Protein AF-A0A6M3J5N4-F1 (afdb_monomer)

Structure (mmCIF, N/CA/C/O backbone):
data_AF-A0A6M3J5N4-F1
#
_entry.id   AF-A0A6M3J5N4-F1
#
loop_
_atom_site.group_PDB
_atom_site.id
_atom_site.type_symbol
_atom_site.label_atom_id
_atom_site.label_alt_id
_atom_site.label_comp_id
_atom_site.label_asym_id
_atom_site.label_entity_id
_atom_site.label_seq_id
_atom_site.pdbx_PDB_ins_code
_atom_site.Cartn_x
_atom_site.Cartn_y
_atom_site.Cartn_z
_atom_site.occupancy
_atom_site.B_iso_or_equiv
_atom_site.auth_seq_id
_atom_site.auth_comp_id
_atom_site.auth_asym_id
_atom_site.auth_atom_id
_atom_site.pdbx_PDB_model_num
ATOM 1 N N . MET A 1 1 ? 12.442 -63.157 44.494 1.00 37.38 1 MET A N 1
ATOM 2 C CA . MET A 1 1 ? 12.947 -61.931 43.841 1.00 37.38 1 MET A CA 1
ATOM 3 C C . MET A 1 1 ? 11.752 -61.238 43.211 1.00 37.38 1 MET A C 1
ATOM 5 O O . MET A 1 1 ? 10.971 -61.915 42.560 1.00 37.38 1 MET A O 1
ATOM 9 N N . SER A 1 2 ? 11.564 -59.957 43.537 1.00 43.50 2 SER A N 1
ATOM 10 C CA . SER A 1 2 ? 10.421 -59.123 43.142 1.00 43.50 2 SER A CA 1
ATOM 11 C C . SER A 1 2 ? 10.418 -58.854 41.636 1.00 43.50 2 SER A 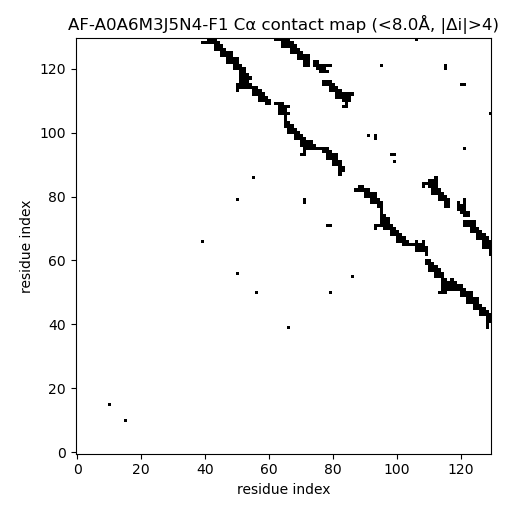C 1
ATOM 13 O O . SER A 1 2 ? 11.478 -58.640 41.049 1.00 43.50 2 SER A O 1
ATOM 15 N N . SER A 1 3 ? 9.247 -58.843 41.010 1.00 47.53 3 SER A N 1
ATOM 16 C CA . SER A 1 3 ? 9.058 -58.286 39.669 1.00 47.53 3 SER A CA 1
ATOM 17 C C . SER A 1 3 ? 7.755 -57.498 39.673 1.00 47.53 3 SER A C 1
ATOM 19 O O . SER A 1 3 ? 6.685 -58.022 39.381 1.00 47.53 3 SER A O 1
ATOM 21 N N . ASP A 1 4 ? 7.868 -56.233 40.080 1.00 52.03 4 ASP A N 1
ATOM 22 C CA . ASP A 1 4 ? 6.829 -55.217 39.943 1.00 52.03 4 ASP A CA 1
ATOM 23 C C . ASP A 1 4 ? 6.622 -54.903 38.453 1.00 52.03 4 ASP A C 1
ATOM 25 O O . ASP A 1 4 ? 7.201 -53.966 37.896 1.00 52.03 4 ASP A O 1
ATOM 29 N N . GLU A 1 5 ? 5.796 -55.701 37.777 1.00 47.31 5 GLU A N 1
ATOM 30 C CA . GLU A 1 5 ? 5.281 -55.353 36.455 1.00 47.31 5 GLU A CA 1
ATOM 31 C C . GLU A 1 5 ? 4.242 -54.236 36.600 1.00 47.31 5 GLU A C 1
ATOM 33 O O . GLU A 1 5 ? 3.069 -54.455 36.916 1.00 47.31 5 GLU A O 1
ATOM 38 N N . LYS A 1 6 ? 4.680 -52.998 36.351 1.00 56.25 6 LYS A N 1
ATOM 39 C CA . LYS A 1 6 ? 3.787 -51.859 36.122 1.00 56.25 6 LYS A CA 1
ATOM 40 C C . LYS A 1 6 ? 2.851 -52.193 34.955 1.00 56.25 6 LYS A C 1
ATOM 42 O O . LYS A 1 6 ? 3.258 -52.161 33.795 1.00 56.25 6 LYS A O 1
ATOM 47 N N . LYS A 1 7 ? 1.583 -52.488 35.258 1.00 50.38 7 LYS A N 1
ATOM 48 C CA . LYS A 1 7 ? 0.501 -52.555 34.267 1.00 50.38 7 LYS A CA 1
ATOM 49 C C . LYS A 1 7 ? 0.366 -51.188 33.597 1.00 50.38 7 LYS A C 1
ATOM 51 O O . LYS A 1 7 ? -0.208 -50.268 34.169 1.00 50.38 7 LYS A O 1
ATOM 56 N N . PHE A 1 8 ? 0.884 -51.062 32.379 1.00 51.75 8 PHE A N 1
ATOM 57 C CA . PHE A 1 8 ? 0.519 -49.965 31.494 1.00 51.75 8 PHE A CA 1
ATOM 58 C C . PHE A 1 8 ? -0.934 -50.166 31.072 1.00 51.75 8 PHE A C 1
ATOM 60 O O . PHE A 1 8 ? -1.263 -51.073 30.305 1.00 51.75 8 PHE A O 1
ATOM 67 N N . GLU A 1 9 ? -1.811 -49.343 31.633 1.00 59.00 9 GLU A N 1
ATOM 68 C CA . GLU A 1 9 ? -3.216 -49.282 31.267 1.00 59.00 9 GLU A CA 1
ATOM 69 C C . GLU A 1 9 ? -3.310 -48.856 29.794 1.00 59.00 9 GLU A C 1
ATOM 71 O O . GLU A 1 9 ? -2.978 -47.731 29.420 1.00 59.00 9 GLU A O 1
ATOM 76 N N . ARG A 1 10 ? -3.670 -49.802 28.919 1.00 60.50 10 ARG A N 1
ATOM 77 C CA . ARG A 1 10 ? -3.846 -49.537 27.488 1.00 60.50 10 ARG A CA 1
ATOM 78 C C . ARG A 1 10 ? -5.089 -48.670 27.315 1.00 60.50 10 ARG A C 1
ATOM 80 O O . ARG A 1 10 ? -6.211 -49.169 27.394 1.00 60.50 10 ARG A O 1
ATOM 87 N N . VAL A 1 11 ? -4.882 -47.377 27.088 1.00 60.75 11 VAL A N 1
ATOM 88 C CA . VAL A 1 11 ? -5.952 -46.431 26.754 1.00 60.75 11 VAL A CA 1
ATOM 89 C C . VAL A 1 11 ? -6.640 -46.905 25.473 1.00 60.75 11 VAL A C 1
ATOM 91 O O . VAL A 1 11 ? -5.978 -47.245 24.491 1.00 60.75 11 VAL A O 1
ATOM 94 N N . ARG A 1 12 ? -7.976 -46.981 25.495 1.00 64.12 12 ARG A N 1
ATOM 95 C CA . ARG A 1 12 ? -8.751 -47.469 24.348 1.00 64.12 12 ARG A CA 1
ATOM 96 C C . ARG A 1 12 ? -8.580 -46.512 23.157 1.00 64.12 12 ARG A C 1
ATOM 98 O O . ARG A 1 12 ? -8.670 -45.300 23.365 1.00 64.12 12 ARG A O 1
ATOM 105 N N . PRO A 1 13 ? -8.405 -47.024 21.926 1.00 63.00 13 PRO A N 1
ATOM 106 C CA . PRO A 1 13 ? -8.203 -46.200 20.730 1.00 63.00 13 PRO A CA 1
ATOM 107 C C . PRO A 1 13 ? -9.305 -45.157 20.516 1.00 63.00 13 PRO A C 1
ATOM 109 O O . PRO A 1 13 ? -9.014 -44.035 20.123 1.00 63.00 13 PRO A O 1
ATOM 112 N N . ASP A 1 14 ? -10.553 -45.491 20.853 1.00 62.31 14 ASP A N 1
ATOM 113 C CA . ASP A 1 14 ? -11.704 -44.592 20.693 1.00 62.31 14 ASP A CA 1
ATOM 114 C C . ASP A 1 14 ? -11.623 -43.364 21.609 1.00 62.31 14 ASP A C 1
ATOM 116 O O . ASP A 1 14 ? -11.997 -42.261 21.217 1.00 62.31 14 ASP A O 1
ATOM 120 N N . VAL A 1 15 ? -11.079 -43.539 22.817 1.00 61.84 15 VAL A N 1
ATOM 121 C CA . VAL A 1 15 ? -10.849 -42.442 23.768 1.00 61.84 15 VAL A CA 1
ATOM 122 C C . VAL A 1 15 ? -9.695 -41.574 23.279 1.00 61.84 15 VAL A C 1
ATOM 124 O O . VAL A 1 15 ? -9.786 -40.349 23.320 1.00 61.84 15 VAL A O 1
ATOM 127 N N . LEU A 1 16 ? -8.638 -42.194 22.748 1.00 65.19 16 LEU A N 1
ATOM 128 C CA . LEU A 1 16 ? -7.512 -41.475 22.158 1.00 65.19 16 LEU A CA 1
ATOM 129 C C . LEU A 1 16 ? -7.965 -40.628 20.954 1.00 65.19 16 LEU A C 1
ATOM 131 O O . LEU A 1 16 ? -7.623 -39.453 20.873 1.00 65.19 16 LEU A O 1
ATOM 135 N N . ASN A 1 17 ? -8.805 -41.195 20.083 1.00 69.44 17 ASN A N 1
ATOM 136 C CA . ASN A 1 17 ? -9.362 -40.527 18.905 1.00 69.44 17 ASN A CA 1
ATOM 137 C C . ASN A 1 17 ? -10.333 -39.394 19.266 1.00 69.44 17 ASN A C 1
ATOM 139 O O . ASN A 1 17 ? -10.313 -38.339 18.640 1.00 69.44 17 ASN A O 1
ATOM 143 N N . ALA A 1 18 ? -11.173 -39.579 20.286 1.00 68.69 18 ALA A N 1
ATOM 144 C CA . ALA A 1 18 ? -12.058 -38.517 20.763 1.00 68.69 18 ALA A CA 1
ATOM 145 C C . ALA A 1 18 ? -11.264 -37.339 21.352 1.00 68.69 18 ALA A C 1
ATOM 147 O O . ALA A 1 18 ? -11.613 -36.181 21.131 1.00 68.69 18 ALA A O 1
ATOM 148 N N . THR A 1 19 ? -10.172 -37.630 22.064 1.00 72.06 19 THR A N 1
ATOM 149 C CA . THR A 1 19 ? -9.330 -36.603 22.695 1.00 72.06 19 THR A CA 1
ATOM 150 C C . THR A 1 19 ? -8.555 -35.797 21.651 1.00 72.06 19 THR A C 1
ATOM 152 O O . THR A 1 19 ? -8.507 -34.571 21.733 1.00 72.06 19 THR A O 1
ATOM 155 N N . THR A 1 20 ? -8.013 -36.45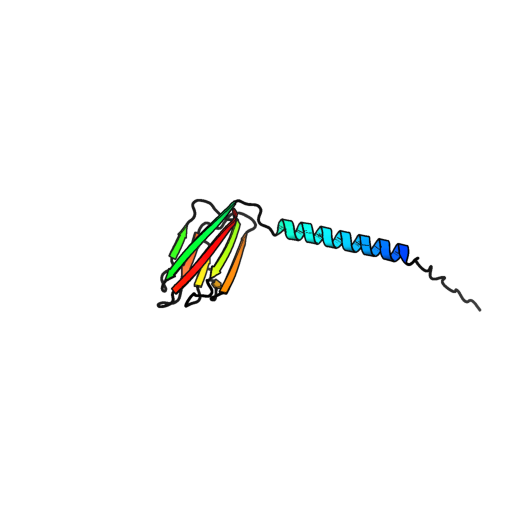7 20.623 1.00 75.44 20 THR A N 1
ATOM 156 C CA . THR A 1 20 ? -7.323 -35.773 19.518 1.00 75.44 20 THR A CA 1
ATOM 157 C C . THR A 1 20 ? -8.276 -34.936 18.672 1.00 75.44 20 THR A C 1
ATOM 159 O O . THR A 1 20 ? -7.927 -33.819 18.300 1.00 75.44 20 THR A O 1
ATOM 162 N N . LEU A 1 21 ? -9.498 -35.412 18.414 1.00 78.81 21 LEU A N 1
ATOM 163 C CA .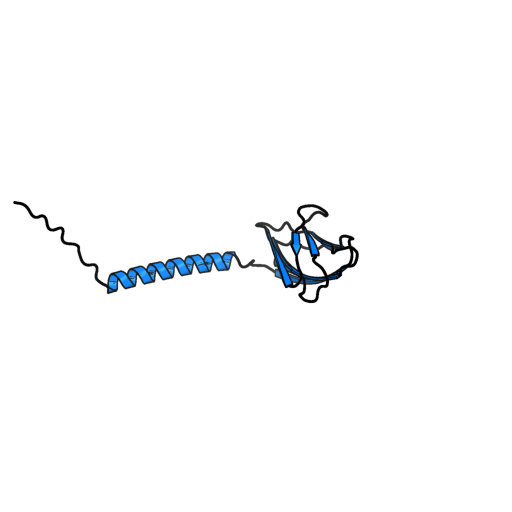 LEU A 1 21 ? -10.524 -34.623 17.722 1.00 78.81 21 LEU A CA 1
ATOM 164 C C . LEU A 1 21 ? -10.908 -33.359 18.504 1.00 78.81 21 LEU A C 1
ATOM 166 O O . LEU A 1 21 ? -11.086 -32.302 17.899 1.00 78.81 21 LEU A O 1
ATOM 170 N N . LEU A 1 22 ? -10.991 -33.447 19.835 1.00 78.25 22 LEU A N 1
ATOM 171 C CA . LEU A 1 22 ? -11.281 -32.296 20.694 1.00 78.25 22 LEU A CA 1
ATOM 172 C C . LEU A 1 22 ? -10.150 -31.257 20.654 1.00 78.25 22 LEU A C 1
ATOM 174 O O . LEU A 1 22 ? -10.408 -30.060 20.555 1.00 78.25 22 LEU A O 1
ATOM 178 N N . GLU A 1 23 ? -8.896 -31.712 20.680 1.00 82.56 23 GLU A N 1
ATOM 179 C CA . GLU A 1 23 ? -7.726 -30.837 20.584 1.00 82.56 23 GLU A CA 1
ATOM 180 C C . GLU A 1 23 ? -7.624 -30.162 19.206 1.00 82.56 23 GLU A C 1
ATOM 182 O O . GLU A 1 23 ? -7.338 -28.967 19.120 1.00 82.56 23 GLU A O 1
ATOM 187 N N . VAL A 1 24 ? -7.915 -30.893 18.125 1.00 81.62 24 VAL A N 1
ATOM 188 C CA . VAL A 1 24 ? -7.968 -30.335 16.763 1.00 81.62 24 VAL A CA 1
ATOM 189 C C . VAL A 1 24 ? -9.072 -29.283 16.649 1.00 81.62 24 VAL A C 1
ATOM 191 O O . VAL A 1 24 ? -8.832 -28.216 16.086 1.00 81.62 24 VAL A O 1
ATOM 194 N N . ALA A 1 25 ? -10.255 -29.538 17.214 1.00 80.38 25 ALA A N 1
ATOM 195 C CA . ALA A 1 25 ? -11.347 -28.568 17.233 1.00 80.38 25 ALA A CA 1
ATOM 196 C C . ALA A 1 25 ? -10.982 -27.298 18.022 1.00 80.38 25 ALA A C 1
ATOM 198 O O . ALA A 1 25 ? -11.261 -26.197 17.551 1.00 80.38 25 ALA A O 1
ATOM 199 N N . GLY A 1 26 ? -10.307 -27.439 19.170 1.00 84.81 26 GLY A N 1
ATOM 200 C CA . GLY A 1 26 ? -9.809 -26.306 19.957 1.00 84.81 26 GLY A CA 1
ATOM 201 C C . GLY A 1 26 ? -8.815 -25.448 19.174 1.00 84.81 26 GLY A C 1
ATOM 202 O O . GLY A 1 26 ? -9.019 -24.248 19.024 1.00 84.81 26 GLY A O 1
ATOM 203 N N . ARG A 1 27 ? -7.803 -26.079 18.562 1.00 85.19 27 ARG A N 1
ATOM 204 C CA . ARG A 1 27 ? -6.807 -25.372 17.738 1.00 85.19 27 ARG A CA 1
ATOM 205 C C . ARG A 1 27 ? -7.428 -24.682 16.524 1.00 85.19 27 ARG A C 1
ATOM 207 O O . ARG A 1 27 ? -6.978 -23.603 16.157 1.00 85.19 27 ARG A O 1
ATOM 214 N N . LEU A 1 28 ? -8.438 -25.288 15.894 1.00 82.62 28 LEU A N 1
ATOM 215 C CA . LEU A 1 28 ? -9.179 -24.674 14.786 1.00 82.62 28 LEU A CA 1
ATOM 216 C C . LEU A 1 28 ? -10.018 -23.476 15.247 1.00 82.62 28 LEU A C 1
ATOM 218 O O . LEU A 1 28 ? -10.094 -22.491 14.516 1.00 82.62 28 LEU A O 1
ATOM 222 N N . GLY A 1 29 ? -10.612 -23.545 16.441 1.00 84.81 29 GLY A N 1
ATOM 223 C CA . GLY A 1 29 ? -11.314 -22.421 17.065 1.00 84.81 29 GLY A CA 1
ATOM 224 C C . GLY A 1 29 ? -10.383 -21.235 17.310 1.00 84.81 29 GLY A C 1
ATOM 225 O O . GLY A 1 29 ? -10.657 -20.136 16.831 1.00 84.81 29 GLY A O 1
ATOM 226 N N . ASP A 1 30 ? -9.232 -21.484 17.936 1.00 83.62 30 ASP A N 1
ATOM 227 C CA . ASP A 1 30 ? -8.211 -20.458 18.182 1.00 83.62 30 ASP A CA 1
ATOM 228 C C . ASP A 1 30 ? -7.717 -19.824 16.871 1.00 83.62 30 ASP A C 1
ATOM 230 O O . ASP A 1 30 ? -7.542 -18.608 16.777 1.00 83.62 30 ASP A O 1
ATOM 234 N N . LEU A 1 31 ? -7.532 -20.638 15.823 1.00 78.62 31 LEU A N 1
ATOM 235 C CA . LEU A 1 31 ? -7.138 -20.164 14.494 1.00 78.62 31 LEU A CA 1
ATOM 236 C C . LEU A 1 31 ? -8.225 -19.313 13.834 1.00 78.62 31 LEU A C 1
ATOM 238 O O . LEU A 1 31 ? -7.911 -18.337 13.152 1.00 78.62 31 LEU A O 1
ATOM 242 N N . PHE A 1 32 ? -9.494 -19.676 14.013 1.00 74.50 32 PHE A N 1
ATOM 243 C CA . PHE A 1 32 ? -10.625 -18.930 13.474 1.00 74.50 32 PHE A CA 1
ATOM 244 C C . PHE A 1 32 ? -10.759 -17.561 14.148 1.00 74.50 32 PHE A C 1
ATOM 246 O O . PHE A 1 32 ? -10.908 -16.557 13.452 1.00 74.50 32 PHE A O 1
ATOM 253 N N . ASP A 1 33 ? -10.628 -17.497 15.472 1.00 76.50 33 ASP A N 1
ATOM 254 C CA . ASP A 1 33 ? -10.658 -16.240 16.226 1.00 76.50 33 ASP A CA 1
ATOM 255 C C . ASP A 1 33 ? -9.446 -15.354 15.909 1.00 76.50 33 ASP A C 1
ATOM 257 O O . ASP A 1 33 ? -9.588 -14.141 15.706 1.00 76.50 33 ASP A O 1
ATOM 261 N N . LEU A 1 34 ? -8.264 -15.956 15.749 1.00 74.00 34 LEU A N 1
ATOM 262 C CA . LEU A 1 34 ? -7.081 -15.257 15.251 1.00 74.00 34 LEU A CA 1
ATOM 263 C C . LEU A 1 34 ? -7.339 -14.688 13.847 1.00 74.00 34 LEU A C 1
ATOM 265 O O . LEU A 1 34 ? -7.139 -13.503 13.615 1.00 74.00 34 LEU A O 1
ATOM 269 N N . THR A 1 35 ? -7.875 -15.489 12.927 1.00 65.62 35 THR A N 1
ATOM 270 C CA . THR A 1 35 ? -8.152 -15.050 11.548 1.00 65.62 35 THR A CA 1
ATOM 271 C C . THR A 1 35 ? -9.204 -13.941 11.513 1.00 65.62 35 THR A C 1
ATOM 273 O O . THR A 1 35 ? -9.053 -12.957 10.792 1.00 65.62 35 THR A O 1
ATOM 276 N N . LYS A 1 36 ? -10.254 -14.046 12.329 1.00 64.75 36 LYS A N 1
ATOM 277 C CA . LYS A 1 36 ? -11.317 -13.041 12.425 1.00 64.75 36 LYS A CA 1
ATOM 278 C C . LYS A 1 36 ? -10.822 -11.728 13.032 1.00 64.75 36 LYS A C 1
ATOM 280 O O . LYS A 1 36 ? -11.261 -10.672 12.593 1.00 64.75 36 LYS A O 1
ATOM 285 N N . SER A 1 37 ? -9.895 -11.780 13.989 1.00 63.34 37 SER A N 1
ATOM 286 C CA . SER A 1 37 ? -9.237 -10.582 14.535 1.00 63.34 37 SER A CA 1
ATOM 287 C C . SER A 1 37 ? -8.208 -9.960 13.582 1.00 63.34 37 SER A C 1
ATOM 289 O O . SER A 1 37 ? -7.884 -8.782 13.720 1.00 63.34 37 SER A O 1
ATOM 291 N N . MET A 1 38 ? -7.733 -10.716 12.587 1.00 59.31 38 MET A N 1
ATOM 292 C CA . MET A 1 38 ? -6.853 -10.214 11.527 1.00 59.31 38 MET A CA 1
ATOM 293 C C . MET A 1 38 ? -7.606 -9.535 10.378 1.00 59.31 38 MET A C 1
ATOM 295 O O . MET A 1 38 ? -6.985 -8.788 9.624 1.00 59.31 38 MET A O 1
ATOM 299 N N . ILE A 1 39 ? -8.917 -9.764 10.230 1.00 58.38 39 ILE A N 1
ATOM 300 C CA . ILE A 1 39 ? -9.727 -9.060 9.233 1.00 58.38 39 ILE A CA 1
ATOM 301 C C . ILE A 1 39 ? -10.142 -7.710 9.831 1.00 58.38 39 ILE A C 1
ATOM 303 O O . ILE A 1 39 ? -10.930 -7.679 10.778 1.00 58.38 39 ILE A O 1
ATOM 307 N N . PRO A 1 40 ? -9.641 -6.584 9.299 1.00 57.91 40 PRO A N 1
ATOM 308 C CA . PRO A 1 40 ? -10.005 -5.264 9.787 1.00 57.91 40 PRO A CA 1
ATOM 309 C C . PRO A 1 40 ? -11.512 -5.028 9.569 1.00 57.91 40 PRO A C 1
ATOM 311 O O . PRO A 1 40 ? -11.974 -4.833 8.448 1.00 57.91 40 PRO A O 1
ATOM 314 N N . SER A 1 41 ? -12.303 -5.080 10.641 1.00 58.53 41 SER A N 1
ATOM 315 C CA . SER A 1 41 ? -13.727 -4.742 10.622 1.00 58.53 41 SER A CA 1
ATOM 316 C C . SER A 1 41 ? -13.883 -3.229 10.468 1.00 58.53 41 SER A C 1
ATOM 318 O O . SER A 1 41 ? -13.599 -2.498 11.415 1.00 58.53 41 SER A O 1
ATOM 320 N N . GLY A 1 42 ? -14.303 -2.757 9.293 1.00 67.81 42 GLY A N 1
ATOM 321 C CA . GLY A 1 42 ? -14.402 -1.325 9.016 1.00 67.81 42 GLY A CA 1
ATOM 322 C C . GLY A 1 42 ? -14.915 -0.988 7.619 1.00 67.81 42 GLY A C 1
ATOM 323 O O . GLY A 1 42 ? -15.173 -1.875 6.802 1.00 67.81 42 GLY A O 1
ATOM 324 N N . VAL A 1 43 ? -15.083 0.306 7.346 1.00 77.75 43 VAL A N 1
ATOM 325 C CA . VAL A 1 43 ? -15.433 0.786 5.997 1.00 77.75 43 VAL A CA 1
ATOM 326 C C . VAL A 1 43 ? -14.176 0.743 5.136 1.00 77.75 43 VAL A C 1
ATOM 328 O O . VAL A 1 43 ? -13.148 1.299 5.523 1.00 77.75 43 VAL A O 1
ATOM 331 N N . VAL A 1 44 ? -14.267 0.075 3.985 1.00 84.19 44 VAL A N 1
ATOM 332 C CA . VAL A 1 44 ? -13.162 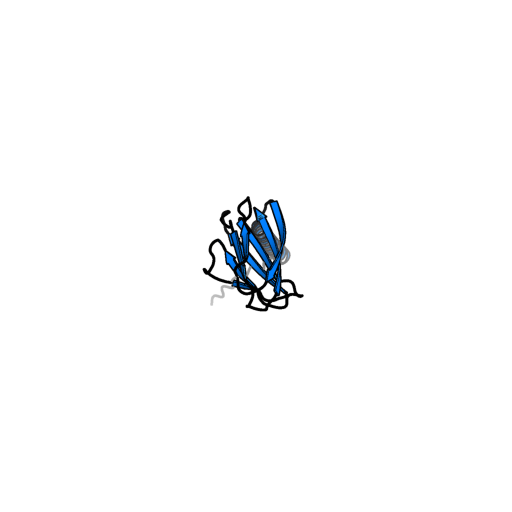-0.067 3.033 1.00 84.19 44 VAL A CA 1
ATOM 333 C C . VAL A 1 44 ? -13.241 1.043 1.988 1.00 84.19 44 VAL A C 1
ATOM 335 O O . VAL A 1 44 ? -14.213 1.114 1.239 1.00 84.19 44 VAL A O 1
ATOM 338 N N . ASP A 1 45 ? -12.203 1.874 1.911 1.00 85.25 45 ASP A N 1
ATOM 339 C CA . ASP A 1 45 ? -12.045 2.909 0.886 1.00 85.25 45 ASP A CA 1
ATOM 340 C C . ASP A 1 45 ? -10.918 2.510 -0.075 1.00 85.25 45 ASP A C 1
ATOM 342 O O . ASP A 1 45 ? -9.782 2.320 0.362 1.00 85.25 45 ASP A O 1
ATOM 346 N N . SER A 1 46 ? -11.194 2.439 -1.381 1.00 88.50 46 SER A N 1
ATOM 347 C CA . SER A 1 46 ? -10.204 2.071 -2.407 1.00 88.50 46 SER A CA 1
ATOM 348 C C . SER A 1 46 ? -10.124 3.100 -3.535 1.00 88.50 46 SER A C 1
ATOM 350 O O . SER A 1 46 ? -11.112 3.780 -3.824 1.00 88.50 46 SER A O 1
ATOM 352 N N . PHE A 1 47 ? -8.932 3.289 -4.102 1.00 90.12 47 PHE A N 1
ATOM 353 C CA . PHE A 1 47 ? -8.651 4.215 -5.203 1.00 90.12 47 PHE A CA 1
ATOM 354 C C . PHE A 1 47 ? -7.251 3.970 -5.779 1.00 90.12 47 PHE A C 1
ATOM 356 O O . PHE A 1 47 ? -6.347 3.525 -5.068 1.00 90.12 47 PHE A O 1
ATOM 363 N N . ASP A 1 48 ? -7.069 4.356 -7.040 1.00 91.50 48 ASP A N 1
ATOM 364 C CA . ASP A 1 48 ? -5.793 4.266 -7.749 1.00 91.50 48 ASP A CA 1
ATOM 365 C C . ASP A 1 48 ? -5.122 5.634 -7.879 1.00 91.50 48 ASP A C 1
ATOM 367 O O . ASP A 1 48 ? -5.779 6.678 -7.968 1.00 91.50 48 ASP A O 1
ATOM 371 N N . ILE A 1 49 ? -3.792 5.637 -7.892 1.00 91.44 49 ILE A N 1
ATOM 372 C CA . ILE A 1 49 ? -2.971 6.840 -8.026 1.00 91.44 49 ILE A CA 1
ATOM 373 C C . ILE A 1 49 ? -1.878 6.578 -9.056 1.00 91.44 49 ILE A C 1
ATOM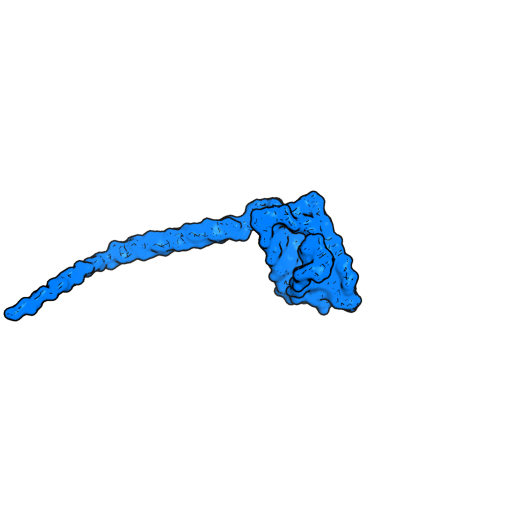 375 O O . ILE A 1 49 ? -1.167 5.578 -8.976 1.00 91.44 49 ILE A O 1
ATOM 379 N N . LEU A 1 50 ? -1.682 7.524 -9.974 1.00 90.69 50 LEU A N 1
ATOM 380 C CA . LEU A 1 50 ? -0.545 7.520 -10.888 1.00 90.69 50 LEU A CA 1
ATOM 381 C C . LEU A 1 50 ? 0.637 8.294 -10.285 1.00 90.69 50 LEU A C 1
ATOM 383 O O . LEU A 1 50 ? 0.639 9.528 -10.235 1.00 90.69 50 LEU A O 1
ATOM 387 N N . VAL A 1 51 ? 1.672 7.568 -9.875 1.00 90.00 51 VAL A N 1
ATOM 388 C CA . VAL A 1 51 ? 2.895 8.112 -9.280 1.00 90.00 51 VAL A CA 1
ATOM 389 C C . VAL A 1 51 ? 3.945 8.321 -10.367 1.00 90.00 51 VAL A C 1
ATOM 391 O O . VAL A 1 51 ? 4.374 7.373 -11.017 1.00 90.00 51 VAL A O 1
ATOM 394 N N . THR A 1 52 ? 4.391 9.566 -10.552 1.00 87.81 52 THR A N 1
ATOM 395 C CA . THR A 1 52 ? 5.401 9.927 -11.560 1.00 87.81 52 THR A CA 1
ATOM 396 C C . THR A 1 52 ? 6.537 10.755 -10.973 1.00 87.81 52 THR A C 1
ATOM 398 O O . THR A 1 52 ? 6.325 11.731 -10.245 1.00 87.81 52 THR A O 1
ATOM 401 N N . GLY A 1 53 ? 7.761 10.405 -11.364 1.00 86.94 53 GLY A N 1
ATOM 402 C CA . GLY A 1 53 ? 8.963 11.154 -11.033 1.00 86.94 53 GLY A CA 1
ATOM 403 C C . GLY A 1 53 ? 9.368 11.128 -9.553 1.00 86.94 53 GLY A C 1
ATOM 404 O O . GLY A 1 53 ? 8.764 10.509 -8.679 1.00 86.94 53 GLY A O 1
ATOM 405 N N . SER A 1 54 ? 10.421 11.892 -9.252 1.00 84.62 54 SER A N 1
ATOM 406 C CA . SER A 1 54 ? 11.065 11.905 -7.931 1.00 84.62 54 SER A CA 1
ATOM 407 C C . SER A 1 54 ? 10.399 12.807 -6.888 1.00 84.62 54 SER A C 1
ATOM 409 O O . SER A 1 54 ? 10.827 12.828 -5.726 1.00 84.62 54 SER A O 1
ATOM 411 N N . LYS A 1 55 ? 9.380 13.582 -7.281 1.00 88.31 55 LYS A N 1
ATOM 412 C CA . LYS A 1 55 ? 8.673 14.494 -6.375 1.00 88.31 55 LYS A CA 1
ATOM 413 C C . LYS A 1 55 ? 7.618 13.717 -5.581 1.00 88.31 55 LYS A C 1
ATOM 415 O O . LYS A 1 55 ? 6.796 13.049 -6.196 1.00 88.31 55 LYS A O 1
ATOM 420 N N . PRO A 1 56 ? 7.595 13.833 -4.241 1.00 88.75 56 PRO A N 1
ATOM 421 C CA . PRO A 1 56 ? 6.564 13.192 -3.438 1.00 88.75 56 PRO A CA 1
ATOM 422 C C . PRO A 1 56 ? 5.164 13.688 -3.805 1.00 88.75 56 PRO A C 1
ATOM 424 O O . PRO A 1 56 ? 4.896 14.889 -3.751 1.00 88.75 56 PRO A O 1
ATOM 427 N N . GLN A 1 57 ? 4.273 12.758 -4.124 1.00 91.81 57 GLN A N 1
ATOM 428 C CA . GLN A 1 57 ? 2.843 12.988 -4.257 1.00 91.81 57 GLN A CA 1
ATOM 429 C C . GLN A 1 57 ? 2.161 12.630 -2.937 1.00 91.81 57 GLN A C 1
ATOM 431 O O . GLN A 1 57 ? 2.401 11.557 -2.381 1.00 91.81 57 GLN A O 1
ATOM 436 N N . GLN A 1 58 ? 1.342 13.540 -2.410 1.00 91.94 58 GLN A N 1
ATOM 437 C CA . GLN A 1 58 ? 0.624 13.324 -1.157 1.00 91.94 58 GLN A CA 1
ATOM 438 C C . GLN A 1 58 ? -0.814 12.905 -1.434 1.00 91.94 58 GLN A C 1
ATOM 440 O O . GLN A 1 58 ? -1.549 13.611 -2.119 1.00 91.94 58 GLN A O 1
ATOM 445 N N . VAL A 1 59 ? -1.239 11.832 -0.782 1.00 89.19 59 VAL A N 1
ATOM 446 C CA . VAL A 1 59 ? -2.647 11.479 -0.648 1.00 89.19 59 VAL A CA 1
ATOM 447 C C . VAL A 1 59 ? -3.102 11.853 0.752 1.00 89.19 59 VAL A C 1
ATOM 449 O O . VAL A 1 59 ? -2.581 11.338 1.745 1.00 89.19 59 VAL A O 1
ATOM 452 N N . ARG A 1 60 ? -4.062 12.777 0.823 1.00 82.62 60 ARG A N 1
ATOM 453 C CA . ARG A 1 60 ? -4.777 13.124 2.054 1.00 82.62 60 ARG A CA 1
ATOM 454 C C . ARG A 1 60 ? -6.172 12.537 1.989 1.00 82.62 60 ARG A C 1
ATOM 456 O O . ARG A 1 60 ? -6.823 12.611 0.950 1.00 82.62 60 ARG A O 1
ATOM 463 N N . LYS A 1 61 ? -6.627 11.993 3.107 1.00 78.44 61 LYS A N 1
ATOM 464 C CA . LYS A 1 61 ? -8.000 11.525 3.272 1.00 78.44 61 LYS A CA 1
ATOM 465 C C . LYS A 1 61 ? -8.682 12.339 4.351 1.00 78.44 61 LYS A C 1
ATOM 467 O O . LYS A 1 61 ? -8.038 12.807 5.285 1.00 78.44 61 LYS A O 1
ATOM 472 N N . GLU A 1 62 ? -9.987 12.512 4.189 1.00 74.38 62 GLU A N 1
ATOM 473 C CA . GLU A 1 62 ? -10.824 13.235 5.150 1.00 74.38 62 GLU A CA 1
ATOM 474 C C . GLU A 1 62 ? -11.014 12.447 6.452 1.00 74.38 62 GLU A C 1
ATOM 476 O O . GLU A 1 62 ? -11.302 13.026 7.494 1.00 74.38 62 GLU A O 1
ATOM 481 N N . SER A 1 63 ? -10.824 11.125 6.401 1.00 80.69 63 SER A N 1
ATOM 482 C CA . SER A 1 63 ? -10.904 10.213 7.541 1.00 80.69 63 SER A CA 1
ATOM 483 C C . SER A 1 63 ? -9.601 9.435 7.716 1.00 80.69 63 SER A C 1
ATOM 485 O O . SER A 1 63 ? -8.919 9.122 6.740 1.00 80.69 63 SER A O 1
ATOM 487 N N . SER A 1 64 ? -9.271 9.117 8.967 1.00 86.62 64 SER A N 1
ATOM 488 C CA . SER A 1 64 ? -8.100 8.314 9.325 1.00 86.62 64 SER A CA 1
ATOM 489 C C . SER A 1 64 ? -8.347 6.829 9.074 1.00 86.62 64 SER A C 1
ATOM 491 O O . SER A 1 64 ? -9.431 6.335 9.379 1.00 86.62 64 SER A O 1
ATOM 493 N N . TRP A 1 65 ? -7.318 6.103 8.639 1.00 90.06 65 TRP A N 1
ATOM 494 C CA . TRP A 1 65 ? -7.344 4.638 8.580 1.00 90.06 65 TRP A CA 1
ATOM 495 C C . TRP A 1 65 ? -6.546 4.011 9.722 1.00 90.06 65 TRP A C 1
ATOM 497 O O . TRP A 1 65 ? -5.577 4.596 10.229 1.00 90.06 65 TRP A O 1
ATOM 507 N N . PHE A 1 66 ? -6.945 2.802 10.111 1.00 89.31 66 PHE A N 1
ATOM 508 C CA . PHE A 1 66 ? -6.171 1.945 11.007 1.00 89.31 66 PHE A CA 1
ATOM 509 C C . PHE A 1 66 ? -5.393 0.868 10.238 1.00 89.31 66 PHE A C 1
ATOM 511 O O . PHE A 1 66 ? -4.349 0.431 10.714 1.00 89.31 66 PHE A O 1
ATOM 518 N N . ASN A 1 67 ? -5.838 0.494 9.033 1.00 89.81 67 ASN A N 1
ATOM 519 C CA . ASN A 1 67 ? -5.116 -0.417 8.144 1.00 89.81 67 ASN A CA 1
ATOM 520 C C . ASN A 1 67 ? -5.090 0.122 6.710 1.00 89.81 67 ASN A C 1
ATOM 522 O O . ASN A 1 67 ? -6.090 0.672 6.254 1.00 89.81 67 ASN A O 1
ATOM 526 N N . VAL A 1 68 ? -3.970 -0.029 6.004 1.00 91.81 68 VAL A N 1
ATOM 527 C CA . VAL A 1 68 ? -3.860 0.286 4.575 1.00 91.81 68 VAL A CA 1
ATOM 528 C C . VAL A 1 68 ? -3.035 -0.776 3.855 1.00 91.81 68 VAL A C 1
ATOM 530 O O . VAL A 1 68 ? -1.902 -1.052 4.246 1.00 91.81 68 VAL A O 1
ATOM 533 N N . SER A 1 69 ? -3.570 -1.284 2.750 1.00 93.56 69 SER A N 1
ATOM 534 C CA . SER A 1 69 ? -2.855 -2.069 1.745 1.00 93.56 69 SER A CA 1
ATOM 535 C C . SER A 1 69 ? -2.528 -1.193 0.541 1.00 93.56 69 SER A C 1
ATOM 537 O O . SER A 1 69 ? -3.379 -0.452 0.044 1.00 93.56 69 SER A O 1
ATOM 539 N N . ILE A 1 70 ? -1.285 -1.267 0.082 1.00 95.06 70 ILE A N 1
ATOM 540 C CA . ILE A 1 70 ? -0.740 -0.466 -1.012 1.00 95.06 70 ILE A CA 1
ATOM 541 C C . ILE A 1 70 ? -0.126 -1.434 -2.012 1.00 95.06 70 ILE A C 1
ATOM 543 O O . ILE A 1 70 ? 0.902 -2.040 -1.716 1.00 95.06 70 ILE A O 1
ATOM 547 N N . TYR A 1 71 ? -0.753 -1.578 -3.171 1.00 96.50 71 TYR A N 1
ATOM 548 C CA . TYR A 1 71 ? -0.301 -2.455 -4.2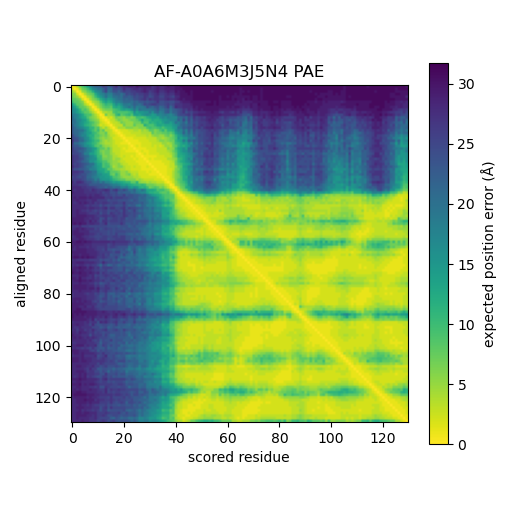45 1.00 96.50 71 TYR A CA 1
ATOM 549 C C . TYR A 1 71 ? 0.308 -1.628 -5.370 1.00 96.50 71 TYR A C 1
ATOM 551 O O . TYR A 1 71 ? -0.297 -0.648 -5.802 1.00 96.50 71 TYR A O 1
ATOM 559 N N . ASN A 1 72 ? 1.498 -2.006 -5.828 1.00 96.75 72 ASN A N 1
ATOM 560 C CA . ASN A 1 72 ? 2.099 -1.439 -7.028 1.00 96.75 72 ASN A CA 1
ATOM 561 C C . ASN A 1 72 ? 1.778 -2.354 -8.213 1.00 96.75 72 ASN A C 1
ATOM 563 O O . ASN A 1 72 ? 2.184 -3.514 -8.209 1.00 96.75 72 ASN A O 1
ATOM 567 N N . ASP A 1 73 ? 1.056 -1.825 -9.199 1.00 95.62 73 ASP A N 1
ATOM 568 C CA . ASP A 1 73 ? 0.581 -2.575 -10.363 1.00 95.62 73 ASP A CA 1
ATOM 569 C C . ASP A 1 73 ? 1.730 -3.320 -11.067 1.00 95.62 73 ASP A C 1
ATOM 571 O O . ASP A 1 73 ? 2.856 -2.818 -11.157 1.00 95.62 73 ASP A O 1
ATOM 575 N N . ALA A 1 74 ? 1.450 -4.524 -11.562 1.00 93.69 74 ALA A N 1
ATOM 576 C CA . ALA A 1 74 ? 2.394 -5.326 -12.331 1.00 93.69 74 ALA A CA 1
ATOM 577 C C . ALA A 1 74 ? 2.877 -4.603 -13.602 1.00 93.69 74 ALA A C 1
ATOM 579 O O . ALA A 1 74 ? 4.031 -4.774 -13.998 1.00 93.69 74 ALA A O 1
ATOM 580 N N . ASP A 1 75 ? 2.034 -3.755 -14.201 1.00 92.44 75 ASP A N 1
ATOM 581 C CA . ASP A 1 75 ? 2.372 -2.975 -15.401 1.00 92.44 75 ASP A CA 1
ATOM 582 C C . ASP A 1 75 ? 3.197 -1.705 -15.095 1.00 92.44 75 ASP A C 1
ATOM 584 O O . ASP A 1 75 ? 3.578 -0.951 -16.001 1.00 92.44 75 ASP A O 1
ATOM 588 N N . SER A 1 76 ? 3.502 -1.439 -13.823 1.00 91.56 76 SER A N 1
ATOM 589 C CA . SER A 1 76 ? 4.331 -0.304 -13.423 1.00 91.56 76 SER A CA 1
ATOM 590 C C . SER A 1 76 ? 5.768 -0.431 -13.928 1.00 91.56 76 SER A C 1
ATOM 592 O O . SER A 1 76 ? 6.425 -1.462 -13.822 1.00 91.56 76 SER A O 1
ATOM 594 N N . THR A 1 77 ? 6.313 0.684 -14.414 1.00 91.81 77 THR A N 1
ATOM 595 C CA . THR A 1 77 ? 7.684 0.741 -14.953 1.00 91.81 77 THR A CA 1
ATOM 596 C C . THR A 1 77 ? 8.769 0.882 -13.884 1.00 91.81 77 THR A C 1
ATOM 598 O O . THR A 1 77 ? 9.954 0.833 -14.212 1.00 91.81 77 THR A O 1
ATOM 601 N N . ASP A 1 78 ? 8.392 1.115 -12.623 1.00 93.88 78 ASP A N 1
ATOM 602 C CA . ASP A 1 78 ? 9.325 1.410 -11.537 1.00 93.88 78 ASP A CA 1
ATOM 603 C C . ASP A 1 78 ? 8.768 1.016 -10.160 1.00 93.88 78 ASP A C 1
ATOM 605 O O . ASP A 1 78 ? 7.556 0.873 -9.965 1.00 93.88 78 ASP A O 1
ATOM 609 N N . SER A 1 79 ? 9.666 0.892 -9.183 1.00 94.25 79 SER A N 1
ATOM 610 C CA . SER A 1 79 ? 9.301 0.778 -7.773 1.00 94.25 79 SER A CA 1
ATOM 611 C C . SER A 1 79 ? 8.723 2.094 -7.243 1.00 94.25 79 SER A C 1
ATOM 613 O O . SER A 1 79 ? 9.104 3.195 -7.659 1.00 94.25 79 SER A O 1
ATOM 615 N N . VAL A 1 80 ? 7.861 1.991 -6.233 1.00 94.81 80 VAL A N 1
ATOM 616 C CA . VAL A 1 80 ? 7.345 3.145 -5.488 1.00 94.81 80 VAL A CA 1
ATOM 617 C C . VAL A 1 80 ? 7.877 3.134 -4.070 1.00 94.81 80 VAL A C 1
ATOM 619 O O . VAL A 1 80 ? 7.816 2.132 -3.369 1.00 94.81 80 VAL A O 1
ATOM 622 N N . PHE A 1 81 ? 8.358 4.287 -3.617 1.00 94.69 81 PHE A N 1
ATOM 623 C CA . PHE A 1 81 ? 8.702 4.505 -2.222 1.00 94.69 81 PHE A CA 1
ATOM 624 C C . PHE A 1 81 ? 7.539 5.178 -1.511 1.00 94.69 81 PHE A C 1
ATOM 626 O O . PHE A 1 81 ? 7.154 6.295 -1.877 1.00 94.69 81 PHE A O 1
ATOM 633 N N . VAL A 1 82 ? 7.037 4.532 -0.465 1.00 94.25 82 VAL A N 1
ATOM 634 C CA . VAL A 1 82 ? 5.976 5.065 0.383 1.00 94.25 82 VAL A CA 1
ATOM 635 C C . VAL A 1 82 ? 6.518 5.526 1.733 1.00 94.25 82 VAL A C 1
ATOM 637 O O . VAL A 1 82 ? 7.342 4.852 2.345 1.00 94.25 82 VAL A O 1
ATOM 640 N N . SER A 1 83 ? 6.037 6.674 2.208 1.00 93.38 83 SER A N 1
ATOM 641 C CA . SER A 1 83 ? 6.175 7.116 3.600 1.00 93.38 83 SER A CA 1
ATOM 642 C C . SER A 1 83 ? 4.796 7.389 4.197 1.00 93.38 83 SER A C 1
ATOM 644 O O . SER A 1 83 ? 3.947 8.017 3.559 1.00 93.38 83 SER A O 1
ATOM 646 N N . VAL A 1 84 ? 4.585 6.973 5.444 1.00 91.44 84 VAL A N 1
ATOM 647 C CA . VAL A 1 84 ? 3.323 7.165 6.172 1.00 91.44 84 VAL A CA 1
ATOM 648 C C . VAL A 1 84 ? 3.422 8.406 7.062 1.00 91.44 84 VAL A C 1
ATOM 650 O O . VAL A 1 84 ? 4.399 8.577 7.788 1.00 91.44 84 VAL A O 1
ATOM 653 N N . ASN A 1 85 ? 2.415 9.281 7.017 1.00 90.81 85 ASN A N 1
ATOM 654 C CA . ASN A 1 85 ? 2.246 10.517 7.802 1.00 90.81 85 ASN A CA 1
ATOM 655 C C . ASN A 1 85 ? 3.302 11.623 7.640 1.00 90.81 85 ASN A C 1
ATOM 657 O O . ASN A 1 85 ? 2.981 12.794 7.843 1.00 90.81 85 ASN A O 1
ATOM 661 N N . LYS A 1 86 ? 4.543 11.304 7.264 1.00 88.69 86 LYS A N 1
ATOM 662 C CA . LYS A 1 86 ? 5.628 12.275 7.108 1.00 88.69 86 LYS A CA 1
ATOM 663 C C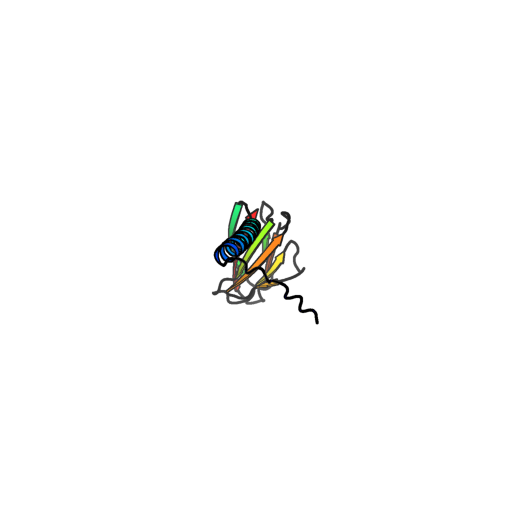 . LYS A 1 86 ? 6.497 11.939 5.902 1.00 88.69 86 LYS A C 1
ATOM 665 O O . LYS A 1 86 ? 7.058 10.852 5.822 1.00 88.69 86 LYS A O 1
ATOM 670 N N . VAL A 1 87 ? 6.686 12.906 5.002 1.00 85.25 87 VAL A N 1
ATOM 671 C CA . VAL A 1 87 ? 7.632 12.780 3.882 1.00 85.25 87 VAL A CA 1
ATOM 672 C C . VAL A 1 87 ? 9.028 12.474 4.412 1.00 85.25 87 VAL A C 1
ATOM 674 O O . VAL A 1 87 ? 9.536 13.180 5.283 1.00 85.25 87 VAL A O 1
ATOM 677 N N . GLY A 1 88 ? 9.693 11.479 3.832 1.00 75.62 88 GLY A N 1
ATOM 678 C CA . GLY A 1 88 ? 11.121 11.280 4.060 1.00 75.62 88 GLY A CA 1
ATOM 679 C C . GLY A 1 88 ? 11.466 10.298 5.175 1.00 75.62 88 GLY A C 1
ATOM 680 O O . GLY A 1 88 ? 12.558 9.741 5.113 1.00 75.62 88 GLY A O 1
ATOM 681 N N . ALA A 1 89 ? 10.561 10.070 6.129 1.00 72.88 89 ALA A N 1
ATOM 682 C CA . ALA A 1 89 ? 10.725 9.087 7.199 1.00 72.88 89 ALA A CA 1
ATOM 683 C C . ALA A 1 89 ? 10.411 7.668 6.697 1.00 72.88 89 ALA A C 1
ATOM 685 O O . ALA A 1 89 ? 9.564 7.529 5.811 1.00 72.88 89 ALA A O 1
ATOM 686 N N . ASP A 1 90 ? 11.116 6.668 7.243 1.00 74.31 90 ASP A N 1
ATOM 687 C CA . ASP A 1 90 ? 10.864 5.221 7.114 1.00 74.31 90 ASP A CA 1
ATOM 688 C C . ASP A 1 90 ? 10.214 4.820 5.786 1.00 74.31 90 ASP A C 1
ATOM 690 O O . ASP A 1 90 ? 9.052 4.423 5.718 1.00 74.31 90 ASP A O 1
ATOM 694 N N . LYS A 1 91 ? 10.967 5.017 4.698 1.00 87.62 91 LYS A N 1
ATOM 695 C CA . LYS A 1 91 ? 10.491 4.705 3.352 1.00 87.62 91 LYS A CA 1
ATOM 696 C C . LYS A 1 91 ? 10.475 3.204 3.154 1.00 87.62 91 LYS A C 1
ATOM 698 O O . LYS A 1 91 ? 11.504 2.560 3.346 1.00 87.62 91 LYS A O 1
ATOM 703 N N . HIS A 1 92 ? 9.352 2.693 2.681 1.00 92.88 92 HIS A N 1
ATOM 704 C CA . HIS A 1 92 ? 9.261 1.329 2.189 1.00 92.88 92 HIS A CA 1
ATOM 705 C C . HIS A 1 92 ? 9.246 1.340 0.664 1.00 92.88 92 HIS A C 1
ATOM 707 O O . HIS A 1 92 ? 8.540 2.152 0.067 1.00 92.88 92 HIS A O 1
ATOM 713 N N . GLU A 1 93 ? 10.058 0.492 0.043 1.00 95.25 93 GLU A N 1
ATOM 714 C CA . GLU A 1 93 ? 10.034 0.276 -1.402 1.00 95.25 93 GLU A CA 1
ATOM 715 C C . GLU A 1 93 ? 9.013 -0.812 -1.730 1.00 95.25 93 GLU A C 1
ATOM 717 O O . GLU A 1 93 ? 9.011 -1.854 -1.085 1.00 95.25 93 GLU A O 1
ATOM 722 N N . ILE A 1 94 ? 8.180 -0.569 -2.736 1.00 95.69 94 ILE A N 1
ATOM 723 C CA . ILE A 1 94 ? 7.189 -1.509 -3.256 1.00 95.69 94 ILE A CA 1
ATOM 724 C C . ILE A 1 94 ? 7.512 -1.731 -4.730 1.00 95.69 94 ILE A C 1
ATOM 726 O O . ILE A 1 94 ? 7.408 -0.801 -5.539 1.00 95.69 94 ILE A O 1
ATOM 730 N N . LYS A 1 95 ? 7.941 -2.943 -5.078 1.00 96.38 95 LYS A N 1
ATOM 731 C CA . LYS A 1 95 ? 8.256 -3.319 -6.464 1.00 96.38 95 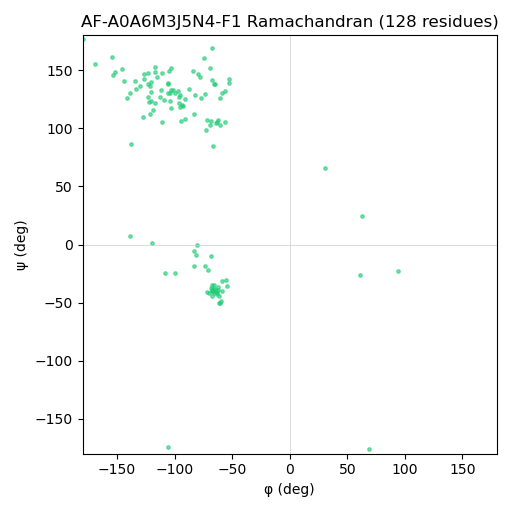LYS A CA 1
ATOM 732 C C . LYS A 1 95 ? 6.971 -3.512 -7.278 1.00 96.38 95 LYS A C 1
ATOM 734 O O . LYS A 1 95 ? 5.921 -3.688 -6.669 1.00 96.38 95 LYS A O 1
ATOM 739 N N . PRO A 1 96 ? 7.026 -3.471 -8.620 1.00 96.19 96 PRO A N 1
ATOM 740 C CA . PRO A 1 96 ? 5.894 -3.897 -9.439 1.00 96.19 96 PRO A CA 1
ATOM 741 C C . PRO A 1 96 ? 5.429 -5.299 -9.034 1.00 96.19 96 PRO A C 1
ATOM 743 O O . PRO A 1 96 ? 6.265 -6.164 -8.762 1.00 96.19 96 PRO A O 1
ATOM 746 N N . ASP A 1 97 ? 4.113 -5.489 -8.983 1.00 96.94 97 ASP A N 1
ATOM 747 C CA . ASP A 1 97 ? 3.440 -6.702 -8.505 1.00 96.94 97 ASP A CA 1
ATOM 748 C C . ASP A 1 97 ? 3.676 -7.044 -7.016 1.00 96.94 97 ASP A C 1
ATOM 750 O O . ASP A 1 97 ? 3.560 -8.192 -6.592 1.00 96.94 97 ASP A O 1
ATOM 754 N N . ASP A 1 98 ? 4.002 -6.045 -6.192 1.00 96.44 98 ASP A N 1
ATOM 755 C CA . ASP A 1 98 ? 4.200 -6.209 -4.748 1.00 96.44 98 ASP A CA 1
ATOM 756 C C . ASP A 1 98 ? 3.178 -5.401 -3.936 1.00 96.44 98 ASP A C 1
ATOM 758 O O . ASP A 1 98 ? 2.659 -4.367 -4.370 1.00 96.44 98 ASP A O 1
ATOM 762 N N . THR A 1 99 ? 2.889 -5.877 -2.724 1.00 96.06 99 THR A N 1
ATOM 763 C CA . THR A 1 99 ? 1.944 -5.250 -1.796 1.00 96.06 99 THR A CA 1
ATOM 764 C C . THR A 1 99 ? 2.607 -4.939 -0.465 1.00 96.06 99 THR A C 1
ATOM 766 O O . THR A 1 99 ? 3.096 -5.824 0.236 1.00 96.06 99 THR A O 1
ATOM 769 N N . TYR A 1 100 ? 2.494 -3.688 -0.035 1.00 94.56 100 TYR A N 1
ATOM 770 C CA . TYR A 1 100 ? 2.866 -3.268 1.307 1.00 94.56 100 TYR A CA 1
ATOM 771 C C . TYR A 1 100 ? 1.635 -3.051 2.185 1.00 94.56 100 TYR A C 1
ATOM 773 O O . TYR A 1 100 ? 0.699 -2.345 1.810 1.00 94.56 100 TYR A O 1
ATOM 781 N N . ASN A 1 101 ? 1.655 -3.638 3.382 1.00 93.81 101 ASN A N 1
ATOM 782 C CA . ASN A 1 101 ? 0.570 -3.540 4.354 1.00 93.81 101 ASN A CA 1
ATOM 783 C C . ASN A 1 101 ? 1.014 -2.750 5.586 1.00 93.81 101 ASN A C 1
ATOM 785 O O . ASN A 1 101 ? 2.001 -3.092 6.243 1.00 93.81 101 ASN A O 1
ATOM 789 N N . VAL A 1 102 ? 0.243 -1.723 5.935 1.00 90.31 102 VAL A N 1
ATOM 790 C CA . VAL A 1 102 ? 0.439 -0.892 7.123 1.00 90.31 102 VAL A CA 1
ATOM 791 C C . VAL A 1 102 ? -0.696 -1.160 8.097 1.00 90.31 102 VAL A C 1
ATOM 793 O O . VAL A 1 102 ? -1.803 -0.663 7.922 1.00 90.31 102 VAL A O 1
ATOM 796 N N . ASN A 1 103 ? -0.396 -1.900 9.162 1.00 88.81 103 ASN A N 1
ATOM 797 C CA . ASN A 1 103 ? -1.347 -2.213 10.223 1.00 88.81 103 ASN A CA 1
ATOM 798 C C . ASN A 1 103 ? -1.064 -1.356 11.461 1.00 88.81 103 ASN A C 1
ATOM 800 O O . ASN A 1 103 ? 0.036 -1.408 12.015 1.00 88.81 103 ASN A O 1
ATOM 804 N N . MET A 1 104 ? -2.050 -0.592 11.929 1.00 82.94 104 MET A N 1
ATOM 805 C CA . MET A 1 104 ? -1.984 0.152 13.186 1.00 82.94 104 MET A CA 1
ATOM 806 C C . MET A 1 104 ? -3.111 -0.279 14.125 1.00 82.94 104 MET A C 1
ATOM 808 O O . MET A 1 104 ? -4.265 -0.375 13.728 1.00 82.94 104 MET A O 1
ATOM 812 N N . GLY A 1 105 ? -2.791 -0.478 15.409 1.00 76.88 105 GLY A N 1
ATOM 813 C CA . GLY A 1 105 ? -3.791 -0.837 16.427 1.00 76.88 105 GLY A CA 1
ATOM 814 C C . GLY A 1 105 ? -4.802 0.274 16.753 1.00 76.88 105 GLY A C 1
ATOM 815 O O . GLY A 1 105 ? -5.774 0.032 17.456 1.00 76.88 105 GLY A O 1
ATOM 816 N N . ALA A 1 106 ? -4.575 1.496 16.264 1.00 80.38 106 ALA A N 1
ATOM 817 C CA . ALA A 1 106 ? -5.500 2.623 16.349 1.00 80.38 106 ALA A CA 1
ATOM 818 C C . ALA A 1 106 ? -5.381 3.482 15.082 1.00 80.38 106 ALA A C 1
ATOM 820 O O . ALA A 1 106 ? -4.297 3.567 14.499 1.00 80.38 106 ALA A O 1
ATOM 821 N N . ALA A 1 107 ? -6.466 4.154 14.687 1.00 81.31 107 ALA A N 1
ATOM 822 C CA . ALA A 1 107 ? -6.500 4.975 13.478 1.00 81.31 107 ALA A CA 1
ATOM 823 C C . ALA A 1 107 ? -5.536 6.170 13.577 1.00 81.31 107 ALA A C 1
ATOM 825 O O . ALA A 1 107 ? -5.794 7.147 14.282 1.00 81.31 107 ALA A O 1
ATOM 826 N N . LYS A 1 108 ? -4.400 6.073 12.879 1.00 86.62 108 LYS A N 1
ATOM 827 C CA . LYS A 1 108 ? -3.321 7.076 12.892 1.00 86.62 108 LYS A CA 1
ATOM 828 C C . LYS A 1 108 ? -2.719 7.326 11.513 1.00 86.62 108 LYS A C 1
ATOM 830 O O . LYS A 1 108 ? -1.713 8.023 11.421 1.00 86.62 108 LYS A O 1
ATOM 835 N N . ILE A 1 109 ? -3.289 6.766 10.450 1.00 90.25 109 ILE A N 1
ATOM 836 C CA . ILE A 1 109 ? -2.836 7.012 9.080 1.00 90.25 109 ILE A CA 1
ATOM 837 C C . ILE A 1 109 ? -3.685 8.150 8.510 1.00 90.25 109 ILE A C 1
ATOM 839 O O . ILE A 1 109 ? -4.860 7.955 8.212 1.00 90.25 109 ILE A O 1
ATOM 843 N N . TYR A 1 110 ? -3.089 9.337 8.386 1.00 89.19 110 TYR A N 1
ATOM 844 C CA . TYR A 1 110 ? -3.756 10.552 7.882 1.00 89.19 110 TYR A CA 1
ATOM 845 C C . TYR A 1 110 ? -3.267 10.952 6.492 1.00 89.19 110 TYR A C 1
ATOM 847 O O . TYR A 1 110 ? -3.938 11.676 5.755 1.00 89.19 110 TYR A O 1
ATOM 855 N N . SER A 1 111 ? -2.049 10.536 6.146 1.00 90.75 111 SER A N 1
ATOM 856 C CA . SER A 1 111 ? -1.489 10.804 4.832 1.00 90.75 111 SER A CA 1
ATOM 857 C C . SER A 1 111 ? -0.492 9.746 4.406 1.00 90.75 111 SER A C 1
ATOM 859 O O . SER A 1 111 ? 0.233 9.177 5.224 1.00 90.75 111 SER A O 1
ATOM 861 N N . LEU A 1 112 ? -0.451 9.531 3.098 1.00 92.88 112 LEU A N 1
ATOM 862 C CA . LEU A 1 112 ? 0.523 8.687 2.429 1.00 92.88 112 LEU A CA 1
ATOM 863 C C . LEU A 1 112 ? 1.288 9.548 1.433 1.00 92.88 112 LEU A C 1
ATOM 865 O O . LEU A 1 112 ? 0.711 10.421 0.777 1.00 92.88 112 LEU A O 1
ATOM 869 N N . PHE A 1 113 ? 2.588 9.317 1.344 1.00 94.00 113 PHE A N 1
ATOM 870 C CA . PHE A 1 113 ? 3.460 10.004 0.407 1.00 94.00 113 PHE A CA 1
ATOM 871 C C . PHE A 1 113 ? 4.110 8.984 -0.504 1.00 94.00 113 PHE A C 1
ATOM 873 O O . PHE A 1 113 ? 4.801 8.096 -0.014 1.00 94.00 113 PHE A O 1
ATOM 880 N N . PHE A 1 114 ? 3.927 9.155 -1.806 1.00 94.38 114 PHE A N 1
ATOM 881 C CA . PHE A 1 114 ? 4.438 8.256 -2.832 1.00 94.38 114 PHE A CA 1
ATOM 882 C C . PHE A 1 114 ? 5.457 8.971 -3.703 1.00 94.38 114 PHE A C 1
ATOM 884 O O . PHE A 1 114 ? 5.312 10.160 -3.989 1.00 94.38 114 PHE A O 1
ATOM 891 N N . ARG A 1 115 ? 6.494 8.262 -4.137 1.00 93.94 115 ARG A N 1
ATOM 892 C CA . ARG A 1 115 ? 7.442 8.757 -5.143 1.00 93.94 115 ARG A CA 1
ATOM 893 C C . ARG A 1 115 ? 8.070 7.592 -5.897 1.00 93.94 115 ARG A C 1
ATOM 895 O O . ARG A 1 115 ? 8.361 6.571 -5.277 1.00 93.94 115 ARG A O 1
ATOM 902 N N . SER A 1 116 ? 8.349 7.783 -7.176 1.00 92.69 116 SER A N 1
ATOM 903 C CA . SER A 1 116 ? 9.155 6.871 -7.991 1.00 92.69 116 SER A CA 1
ATOM 904 C C . SER A 1 116 ? 10.544 7.478 -8.243 1.00 92.69 116 SER A C 1
ATOM 906 O O . SER A 1 116 ? 10.921 8.509 -7.661 1.00 92.69 116 SER A O 1
ATOM 908 N N . SER A 1 117 ? 11.364 6.832 -9.068 1.00 87.50 117 SER A N 1
ATOM 909 C CA . SER A 1 117 ? 12.593 7.429 -9.589 1.00 87.50 117 SER A CA 1
ATOM 910 C C . SER A 1 117 ? 12.288 8.591 -10.545 1.00 87.50 117 SER A C 1
ATOM 912 O O . SER A 1 117 ? 11.157 8.819 -10.967 1.00 87.50 117 SER A O 1
ATOM 914 N N . ARG A 1 118 ? 13.315 9.370 -10.912 1.00 79.12 118 ARG A N 1
ATOM 915 C CA . ARG A 1 118 ? 13.157 10.619 -11.684 1.00 79.12 118 ARG A CA 1
ATOM 916 C C . ARG A 1 118 ? 12.396 10.448 -13.010 1.00 79.12 118 ARG A C 1
ATOM 918 O O . ARG A 1 118 ? 11.720 11.392 -13.403 1.00 79.12 118 ARG A O 1
ATOM 925 N N . ASN A 1 119 ? 12.498 9.282 -13.648 1.00 83.62 119 ASN A N 1
ATOM 926 C CA . ASN A 1 119 ? 11.867 8.981 -14.937 1.00 83.62 119 ASN A CA 1
ATOM 927 C C . ASN A 1 119 ? 10.883 7.800 -14.862 1.00 83.62 119 ASN A C 1
ATOM 929 O O . ASN A 1 119 ? 10.338 7.410 -15.890 1.00 83.62 119 ASN A O 1
ATOM 933 N N . GLY A 1 120 ? 10.688 7.218 -13.677 1.00 86.38 120 GLY A N 1
ATOM 934 C CA . GLY A 1 120 ? 9.797 6.083 -13.481 1.00 86.38 120 GLY A CA 1
ATOM 935 C C . GLY A 1 120 ? 8.347 6.515 -13.298 1.00 86.38 120 GLY A C 1
ATOM 936 O O . GLY A 1 120 ? 8.063 7.584 -12.741 1.00 86.38 120 GLY A O 1
ATOM 937 N N . SER A 1 121 ? 7.432 5.658 -13.732 1.00 91.62 121 SER A N 1
ATOM 938 C CA . SER A 1 121 ? 6.002 5.771 -13.462 1.00 91.62 121 SER A CA 1
ATOM 939 C C . SER A 1 121 ? 5.484 4.474 -12.861 1.00 91.62 121 SER A C 1
ATOM 941 O O . SER A 1 121 ? 5.884 3.390 -13.289 1.00 91.62 121 SER A O 1
ATOM 943 N N . ALA A 1 122 ? 4.565 4.595 -11.915 1.00 93.75 122 ALA A N 1
ATOM 944 C CA . ALA A 1 122 ? 3.896 3.463 -11.304 1.00 93.75 122 ALA A CA 1
ATOM 945 C C . ALA A 1 122 ? 2.437 3.795 -11.005 1.00 93.75 122 ALA A C 1
ATOM 947 O O . ALA A 1 122 ? 2.124 4.907 -10.570 1.00 93.75 122 ALA A O 1
ATOM 948 N N . THR A 1 123 ? 1.559 2.828 -11.228 1.00 94.81 123 THR A N 1
ATOM 949 C CA . THR A 1 123 ? 0.164 2.896 -10.803 1.00 94.81 123 THR A CA 1
ATOM 950 C C . THR A 1 123 ? 0.051 2.161 -9.481 1.00 94.81 123 THR A C 1
ATOM 952 O O . THR A 1 123 ? 0.516 1.032 -9.345 1.00 94.81 123 THR A O 1
ATOM 955 N N . VAL A 1 124 ? -0.518 2.826 -8.481 1.00 95.00 124 VAL A N 1
ATOM 956 C CA . VAL A 1 124 ? -0.626 2.283 -7.129 1.00 95.00 124 VAL A CA 1
ATOM 957 C C . VAL A 1 124 ? -2.083 2.244 -6.713 1.00 95.00 124 VAL A C 1
ATOM 959 O O . VAL A 1 124 ? -2.730 3.291 -6.650 1.00 95.00 124 VAL A O 1
ATOM 962 N N . SER A 1 125 ? -2.563 1.056 -6.364 1.00 94.88 125 SER A N 1
ATOM 963 C CA . SER A 1 125 ? -3.876 0.856 -5.760 1.00 94.88 125 SER A CA 1
ATOM 964 C C . SER A 1 125 ? -3.752 0.919 -4.245 1.00 94.88 125 SER A C 1
ATOM 966 O O . SER A 1 125 ? -2.963 0.196 -3.631 1.00 94.88 125 SER A O 1
ATOM 968 N N . VAL A 1 126 ? -4.536 1.790 -3.617 1.00 93.25 126 VAL A N 1
ATOM 969 C CA . VAL A 1 126 ? -4.537 1.972 -2.165 1.00 93.25 126 VAL A CA 1
ATOM 970 C C . VAL A 1 126 ? -5.899 1.594 -1.621 1.00 93.25 126 VAL A C 1
ATOM 972 O O . VAL A 1 126 ? -6.906 2.202 -1.973 1.00 93.25 126 VAL A O 1
ATOM 975 N N . THR A 1 127 ? -5.915 0.623 -0.715 1.00 92.00 127 THR A N 1
ATOM 976 C CA . THR A 1 127 ? -7.119 0.176 -0.015 1.00 92.00 127 THR A CA 1
ATOM 977 C C . THR A 1 127 ? -6.938 0.406 1.476 1.00 92.00 127 THR A C 1
ATOM 979 O O . THR A 1 127 ? -6.050 -0.175 2.092 1.00 92.00 127 THR A O 1
ATOM 982 N N . GLY A 1 128 ? -7.753 1.279 2.058 1.00 90.19 128 GLY A N 1
ATOM 983 C CA . GLY A 1 128 ? -7.721 1.611 3.478 1.00 90.19 128 GLY A CA 1
ATOM 984 C C . GLY A 1 128 ? -8.954 1.106 4.212 1.00 90.19 128 GLY A C 1
ATOM 985 O O . GLY A 1 128 ? -10.046 1.081 3.648 1.00 90.19 128 GLY A O 1
ATOM 986 N N . VAL A 1 129 ? -8.784 0.741 5.480 1.00 88.06 129 VAL A N 1
ATOM 987 C CA . VAL A 1 129 ? -9.873 0.368 6.386 1.00 88.06 129 VAL A CA 1
ATOM 988 C C . VAL A 1 129 ? -9.873 1.299 7.594 1.00 88.06 129 VAL A C 1
ATOM 990 O O . VAL A 1 129 ? -8.822 1.565 8.194 1.00 88.06 129 VAL A O 1
ATOM 993 N N . ARG A 1 130 ? -11.055 1.831 7.912 1.00 82.25 130 ARG A N 1
ATOM 994 C CA . ARG A 1 130 ? -11.311 2.731 9.047 1.00 82.25 130 ARG A CA 1
ATOM 995 C C . ARG A 1 130 ? -12.337 2.178 10.016 1.00 82.25 130 ARG A C 1
ATOM 997 O O . ARG A 1 130 ? -13.257 1.465 9.550 1.00 82.25 130 ARG A O 1
#

Solvent-accessible surface area (backbone atoms only — not comparable to full-atom values): 7216 Å² total; per-residue (Å²): 134,91,78,88,76,78,80,76,80,79,77,55,66,69,59,55,51,53,52,51,52,51,51,52,51,50,54,49,48,54,50,49,54,52,52,57,71,69,49,82,85,53,58,78,50,73,53,75,44,83,38,58,18,59,58,75,46,76,49,75,55,99,62,52,21,24,32,37,40,40,33,27,36,67,88,25,76,32,47,36,36,38,14,70,68,39,83,85,46,83,67,44,80,31,44,49,66,30,74,48,75,49,80,45,101,56,66,72,44,51,32,42,28,37,23,23,48,72,86,23,40,30,42,33,42,39,40,31,29,66

Organism: NCBI:txid1070528

Secondary structure (DSSP, 8-state):
------------HHHHHHHHHHHHHHHHHHHHHHHHHHS--S-EEEEEEEEESSSPEEEEEEEEESEEEEEE-TT-SS-EEEEESSTTSSPEEE-TTEEEEEE-SS--EEEEEEE--TT-EEEEEEEEE-

Sequence (130 aa):
MSSDEKKFERVRPDVLNATTLLEVAGRLGDLFDLTKSMIPSGVVDSFDILVTGSKPQQVRKESSWFNVSIYNDADSTDSVFVSVNKVGADKHEIKPDDTYNVNMGAAKIYSLFFRSSRNGSATVSVTGVR

Mean predicted aligned error: 12.93 Å

pLDDT: mean 82.03, std 13.71, range [37.38, 96.94]

Radius of gyration: 25.68 Å; Cα contacts (8 Å, |Δi|>4): 249; chains: 1; bounding box: 29×76×59 Å

Foldseek 3Di:
DDDPDDPPDPDDVVVVVVVVVVVVVVVVVVVVVVVVVVPQPFDKDKDKDKAFAADKDKDFDPDFFQKKKKAWALPWPWWKWKDFPDPPPPTDTAGHGGMDMDHHPDRDGGMMIIHTHGGTIIMMMMMTGD

Nearest PDB structures (foldseek):
  1nzc-assembly2_C  TM=5.508E-01  e=1.050E-02  Streptococcus suis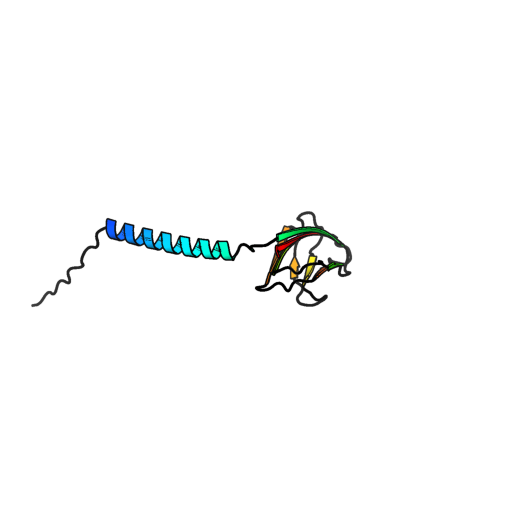
  4ca9-assembly1_A  TM=5.156E-01  e=9.943E-03  Drosophila melanogaster
  8x8h-assembly4_D  TM=5.252E-01  e=2.982E-02  Lachnoclostridium phytofermentans ISDg
  6ax6-assembly1_A  TM=5.858E-01  e=2.275E-01  Acanthamoeba polyphaga mimivirus
  7ets-assembly1_B  TM=4.818E-01  e=2.834E-01  Gardnerella vaginalis